Protein AF-A0A2D4JIL6-F1 (afdb_monomer_lite)

Foldseek 3Di:
DCPVVVVVVVVVVVVPDDDWDWDDDPPRDIHTDDPDDDQADKDWDKDWDDDPPDIDIGDIDIDRNQQADEDAFWADWDWDQDPVRDIDTDTHDGPDPQPAKDKDKDWDDDPNWIWIWMWIDGNVNHHDIHDIDDIDTDPPVPPDPDDPDDDDDPPDDDDD

InterPro domains:
  IPR003961 Fibronectin type III [cd00063] (71-119)
  IPR013783 Immunoglobulin-like fold [G3DSA:2.60.40.10] (1-66)
  IPR013783 Immunoglobulin-like fold [G3DSA:2.60.40.10] (67-118)
  IPR036116 Fibronectin type III superfamily [SSF49265] (65-136)
  IPR041182 Leptin receptor, immunoglobulin-like domain [PF18589] (3-67)

Sequence (160 aa):
TDASLENASTNLLKENSTVAHCNTLKAQKYECQISSIKLNHIYIMWLKITNGTILLQSPLMSIRPIDIVKPDPPLYLQVEMTDTGQIKISWSQPASKSNLLLYEVKCFTKSTKNFQQVRCKNHQELGLWSDWSSPFNMDLQDVMYFPSKLLASVGTKISF

Organism: NCBI:txid129467

Radius of gyration: 26.16 Å; chains: 1; bounding box: 66×38×75 Å

Secondary structure (DSSP, 8-state):
--HHHHHHHHHHHHHTPPPPPEEEPTTS-EEE---S--TTS-EEE--EEEETTEEEEPPPEEE-GGGT--PPPPEEEEEEE-TTS-EEEEEEPPSSS---EEEEEEEEEETTEEEEEEEEEETTS-S-PPPPPPPEEE-GGGT----SS----TT-----

pLDDT: mean 80.03, std 14.7, range [36.47, 96.5]

Structure (mmCIF, N/CA/C/O backbone):
data_AF-A0A2D4JIL6-F1
#
_entry.id   AF-A0A2D4JIL6-F1
#
loop_
_atom_site.group_PDB
_atom_site.id
_atom_site.type_symbol
_atom_site.label_atom_id
_atom_site.label_alt_id
_atom_site.label_comp_id
_atom_site.label_asym_id
_atom_site.label_entity_id
_atom_site.label_seq_id
_atom_site.pdbx_PDB_ins_code
_atom_site.Cartn_x
_atom_site.Cartn_y
_atom_site.Cartn_z
_atom_site.occupancy
_atom_site.B_iso_or_equiv
_atom_site.auth_seq_id
_atom_site.auth_comp_id
_atom_site.auth_asym_id
_atom_site.auth_atom_id
_atom_site.pdbx_PDB_model_num
ATOM 1 N N . THR A 1 1 ? 40.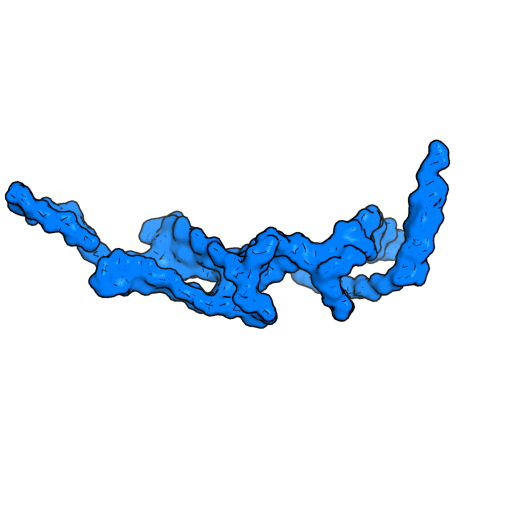943 -9.426 -16.502 1.00 38.53 1 THR A N 1
ATOM 2 C CA . THR A 1 1 ? 40.805 -8.636 -17.741 1.00 38.53 1 THR A CA 1
ATOM 3 C C . THR A 1 1 ? 39.398 -8.824 -18.277 1.00 38.53 1 THR A C 1
ATOM 5 O O . THR A 1 1 ? 39.230 -9.442 -19.311 1.00 38.53 1 THR A O 1
ATOM 8 N N . ASP A 1 2 ? 38.390 -8.340 -17.543 1.00 36.47 2 ASP A N 1
ATOM 9 C CA . ASP A 1 2 ? 36.969 -8.677 -17.790 1.00 36.47 2 ASP A CA 1
ATOM 10 C C . ASP A 1 2 ? 36.050 -7.445 -17.879 1.00 36.47 2 ASP A C 1
ATOM 12 O O . ASP A 1 2 ? 34.830 -7.542 -17.889 1.00 36.47 2 ASP A O 1
ATOM 16 N N . ALA A 1 3 ? 36.634 -6.248 -17.974 1.00 39.28 3 ALA A N 1
ATOM 17 C CA . ALA A 1 3 ? 35.873 -5.003 -18.068 1.00 39.28 3 ALA A CA 1
ATOM 18 C C . ALA A 1 3 ? 35.326 -4.724 -19.483 1.00 39.28 3 ALA A C 1
ATOM 20 O O . ALA A 1 3 ? 34.446 -3.884 -19.638 1.00 39.28 3 ALA A O 1
ATOM 21 N N . SER A 1 4 ? 35.826 -5.391 -20.534 1.00 47.97 4 SER A N 1
ATOM 22 C CA . SER A 1 4 ? 35.389 -5.137 -21.918 1.00 47.97 4 SER A CA 1
ATOM 23 C C . SER A 1 4 ? 34.115 -5.895 -22.300 1.00 47.97 4 SER A C 1
ATOM 25 O O . SER A 1 4 ? 33.322 -5.379 -23.089 1.00 47.97 4 SER A O 1
ATOM 27 N N . LEU A 1 5 ? 33.885 -7.082 -21.723 1.00 39.97 5 LEU A N 1
ATOM 28 C CA . LEU A 1 5 ? 32.734 -7.929 -22.047 1.00 39.97 5 LEU A CA 1
ATOM 29 C C . LEU A 1 5 ? 31.431 -7.380 -21.440 1.00 39.97 5 LEU A C 1
ATOM 31 O O . LEU A 1 5 ? 30.402 -7.342 -22.120 1.00 39.97 5 LEU A O 1
ATOM 35 N N . GLU A 1 6 ? 31.481 -6.858 -20.208 1.00 48.66 6 GLU A N 1
ATOM 36 C CA . GLU A 1 6 ? 30.349 -6.132 -19.611 1.00 48.66 6 GLU A CA 1
ATOM 37 C C . GLU A 1 6 ? 30.044 -4.835 -20.377 1.00 48.66 6 GLU A C 1
ATOM 39 O O . GLU A 1 6 ? 28.884 -4.519 -20.646 1.00 48.66 6 GLU A O 1
ATOM 44 N N . ASN A 1 7 ? 31.070 -4.101 -20.817 1.00 49.72 7 ASN A N 1
ATOM 45 C CA . ASN A 1 7 ? 30.877 -2.827 -21.514 1.00 49.72 7 ASN A CA 1
ATOM 46 C C . ASN A 1 7 ? 30.272 -3.009 -22.924 1.00 49.72 7 ASN A C 1
ATOM 48 O O . ASN A 1 7 ? 29.453 -2.206 -23.362 1.00 49.72 7 ASN A O 1
ATOM 52 N N . ALA A 1 8 ? 30.613 -4.092 -23.631 1.00 46.47 8 ALA A N 1
ATOM 53 C CA . ALA A 1 8 ? 30.001 -4.431 -24.919 1.00 46.47 8 ALA A CA 1
ATOM 54 C C . ALA A 1 8 ? 28.530 -4.865 -24.767 1.00 46.47 8 ALA A C 1
ATOM 56 O O . ALA A 1 8 ? 27.661 -4.413 -25.515 1.00 46.47 8 ALA A O 1
ATOM 57 N N . SER A 1 9 ? 28.240 -5.675 -23.745 1.00 58.16 9 SER A N 1
ATOM 58 C CA . SER A 1 9 ? 26.890 -6.168 -23.439 1.00 58.16 9 SER A CA 1
ATOM 59 C C . SER A 1 9 ? 25.941 -5.037 -23.019 1.00 58.16 9 SER A C 1
ATOM 61 O O . SER A 1 9 ? 24.778 -5.004 -23.422 1.00 58.16 9 SER A O 1
ATOM 63 N N . THR A 1 10 ? 26.443 -4.061 -22.255 1.00 58.47 10 THR A N 1
ATOM 64 C CA . THR A 1 10 ? 25.667 -2.880 -21.842 1.00 58.47 10 THR A CA 1
ATOM 65 C C . THR A 1 10 ? 25.400 -1.892 -22.979 1.00 58.47 10 THR A C 1
ATOM 67 O O . THR A 1 10 ? 24.371 -1.217 -22.952 1.00 58.47 10 THR A O 1
ATOM 70 N N . ASN A 1 11 ? 26.265 -1.815 -23.994 1.00 59.09 11 ASN A N 1
ATOM 71 C CA . ASN A 1 11 ? 26.032 -0.979 -25.177 1.00 59.09 11 ASN A CA 1
ATOM 72 C C . ASN A 1 11 ? 24.978 -1.585 -26.121 1.00 59.09 11 ASN A C 1
ATOM 74 O O . ASN A 1 11 ? 24.086 -0.864 -26.558 1.00 59.09 11 ASN A O 1
ATOM 78 N N . LEU A 1 12 ? 24.994 -2.905 -26.336 1.00 58.56 12 LEU A N 1
ATOM 79 C CA . LEU A 1 12 ? 23.961 -3.619 -27.108 1.00 58.56 12 LEU A CA 1
ATOM 80 C C . LEU A 1 12 ? 22.561 -3.508 -26.478 1.00 58.56 12 LEU A C 1
ATOM 82 O O . LEU A 1 12 ? 21.564 -3.339 -27.177 1.00 58.56 12 LEU A O 1
ATOM 86 N N . LEU A 1 13 ? 22.476 -3.555 -25.144 1.00 60.44 13 LEU A N 1
ATOM 87 C CA . LEU A 1 13 ? 21.215 -3.368 -24.415 1.00 60.44 13 LEU A CA 1
ATOM 88 C C . LEU A 1 13 ? 20.657 -1.940 -24.542 1.00 60.44 13 LEU A C 1
ATOM 90 O O . LEU A 1 13 ? 19.442 -1.751 -24.486 1.00 60.44 13 LEU A O 1
ATOM 94 N N . LYS A 1 14 ? 21.520 -0.931 -24.723 1.00 60.88 14 LYS A N 1
ATOM 95 C CA . LYS A 1 14 ? 21.095 0.466 -24.898 1.00 60.88 14 LYS A CA 1
ATOM 96 C C . LYS A 1 14 ? 20.466 0.728 -26.269 1.00 60.88 14 LYS A C 1
ATOM 98 O O . LYS A 1 14 ? 19.562 1.559 -26.335 1.00 60.88 14 LYS A O 1
ATOM 103 N N . GLU A 1 15 ? 20.875 0.021 -27.324 1.00 58.94 15 GLU A N 1
ATOM 104 C CA . GLU A 1 15 ? 20.355 0.228 -28.690 1.00 58.94 15 GLU A CA 1
ATOM 105 C C . GLU A 1 15 ? 18.895 -0.223 -28.871 1.00 58.94 15 GLU A C 1
ATOM 107 O O . GLU A 1 15 ? 18.154 0.404 -29.621 1.00 58.94 15 GLU A O 1
ATOM 112 N N . ASN A 1 16 ? 18.439 -1.231 -28.118 1.00 67.62 16 ASN A N 1
ATOM 113 C CA . ASN A 1 16 ? 17.064 -1.756 -28.188 1.00 67.62 16 ASN A CA 1
ATOM 114 C C . ASN A 1 16 ? 16.166 -1.277 -27.033 1.00 67.62 16 ASN A C 1
ATOM 116 O O . ASN A 1 16 ? 15.212 -1.957 -26.647 1.00 67.62 16 ASN A O 1
ATOM 120 N N . SER A 1 17 ? 16.490 -0.130 -26.435 1.00 73.44 17 SER A N 1
ATOM 121 C CA . SER A 1 17 ? 15.808 0.350 -25.234 1.00 73.44 17 SER A CA 1
ATOM 122 C C . SER A 1 17 ? 14.657 1.302 -25.541 1.00 73.44 17 SER A C 1
ATOM 124 O O . SER A 1 17 ? 14.731 2.168 -26.410 1.00 73.44 17 SER A O 1
ATOM 126 N N . THR A 1 18 ? 13.570 1.155 -24.789 1.00 83.56 18 THR A N 1
ATOM 127 C CA . THR A 1 18 ? 12.441 2.087 -24.821 1.00 83.56 18 THR A CA 1
ATOM 128 C C . THR A 1 18 ? 12.646 3.177 -23.781 1.00 83.56 18 THR A C 1
ATOM 130 O O . THR A 1 18 ? 12.826 2.878 -22.599 1.00 83.56 18 THR A O 1
ATOM 133 N N . VAL A 1 19 ? 12.570 4.438 -24.199 1.00 84.00 19 VAL A N 1
ATOM 134 C CA . VAL A 1 19 ? 12.687 5.588 -23.296 1.00 84.00 19 VAL A CA 1
ATOM 135 C C . VAL A 1 19 ? 11.297 6.020 -22.838 1.00 84.00 19 VAL A C 1
ATOM 137 O O . VAL A 1 19 ? 10.450 6.368 -23.657 1.00 84.00 19 VAL A O 1
ATOM 140 N N . ALA A 1 20 ? 11.072 6.027 -21.524 1.00 86.88 20 ALA A N 1
ATOM 141 C CA . ALA A 1 20 ? 9.882 6.608 -20.913 1.00 86.88 20 ALA A CA 1
ATOM 142 C C . ALA A 1 20 ? 10.217 7.998 -20.358 1.00 86.88 20 ALA A C 1
ATOM 144 O O . ALA A 1 20 ? 11.205 8.158 -19.640 1.00 86.88 20 ALA A O 1
ATOM 145 N N . HIS A 1 21 ? 9.406 9.005 -20.688 1.00 83.50 21 HIS A N 1
ATOM 146 C CA . HIS A 1 21 ? 9.569 10.345 -20.127 1.00 83.50 21 HIS A CA 1
ATOM 147 C C . HIS A 1 21 ? 8.873 10.440 -18.765 1.00 83.50 21 HIS A C 1
ATOM 149 O O . HIS A 1 21 ? 7.758 9.943 -18.596 1.00 83.50 21 HIS A O 1
ATOM 155 N N . CYS A 1 22 ? 9.543 11.061 -17.797 1.00 87.56 22 CYS A N 1
ATOM 156 C CA . CYS A 1 22 ? 9.069 11.176 -16.423 1.00 87.56 22 CYS A CA 1
ATOM 157 C C . CYS A 1 22 ? 8.611 12.604 -16.145 1.00 87.56 22 CYS A C 1
ATOM 159 O O . CYS A 1 22 ? 9.340 13.557 -16.413 1.00 87.56 22 CYS A O 1
ATOM 161 N N . ASN A 1 23 ? 7.431 12.745 -15.555 1.00 85.81 23 ASN A N 1
ATOM 162 C CA . ASN A 1 23 ? 6.866 14.031 -15.187 1.00 85.81 23 ASN A CA 1
ATOM 163 C C . ASN A 1 23 ? 7.274 14.406 -13.761 1.00 85.81 23 ASN A C 1
ATOM 165 O O . ASN A 1 23 ? 7.345 13.559 -12.867 1.00 85.81 23 ASN A O 1
ATOM 169 N N . THR A 1 24 ? 7.509 15.697 -13.537 1.00 82.69 24 THR A N 1
ATOM 170 C CA . THR A 1 24 ? 7.724 16.251 -12.199 1.00 82.69 24 THR A CA 1
ATOM 171 C C . THR A 1 24 ? 6.399 16.358 -11.456 1.00 82.69 24 THR A C 1
ATOM 173 O O . THR A 1 24 ? 5.498 17.089 -11.871 1.00 82.69 24 THR A O 1
ATOM 176 N N . LEU A 1 25 ? 6.299 15.681 -10.320 1.00 84.75 25 LEU A N 1
ATOM 177 C CA . LEU A 1 25 ? 5.232 15.850 -9.344 1.00 84.75 25 LEU A CA 1
ATOM 178 C C . LEU A 1 25 ? 5.603 16.938 -8.322 1.00 84.75 25 LEU A C 1
ATOM 180 O O . LEU A 1 25 ? 6.738 17.418 -8.247 1.00 84.75 25 LEU A O 1
ATOM 184 N N . LYS A 1 26 ? 4.638 17.318 -7.479 1.00 81.12 26 LYS A N 1
ATOM 185 C CA . LYS A 1 26 ? 4.886 18.234 -6.356 1.00 81.12 26 LYS A CA 1
ATOM 186 C C . LYS A 1 26 ? 5.925 17.626 -5.395 1.00 81.12 26 LYS A C 1
ATOM 188 O O . LYS A 1 26 ? 5.885 16.430 -5.115 1.00 81.12 26 LYS A O 1
ATOM 193 N N . ALA A 1 27 ? 6.818 18.471 -4.870 1.00 79.94 27 ALA A N 1
ATOM 194 C CA . ALA A 1 27 ? 7.879 18.121 -3.913 1.00 79.94 27 ALA A CA 1
ATOM 195 C C . ALA A 1 27 ? 9.018 17.219 -4.449 1.00 79.94 27 ALA A C 1
ATOM 197 O O . ALA A 1 27 ? 9.395 16.255 -3.789 1.00 79.94 27 ALA A O 1
ATOM 198 N N . GLN A 1 28 ? 9.594 17.544 -5.618 1.00 79.38 28 GLN A N 1
ATOM 199 C CA . GLN A 1 28 ? 10.783 16.862 -6.184 1.00 79.38 28 GLN A CA 1
ATOM 200 C C . GLN A 1 28 ? 10.602 15.350 -6.427 1.00 79.38 28 GLN A C 1
ATOM 202 O O . GLN A 1 28 ? 11.572 14.596 -6.486 1.00 79.38 28 GLN A O 1
ATOM 207 N N . LYS A 1 29 ? 9.358 14.893 -6.577 1.00 84.25 29 LYS A N 1
ATOM 208 C CA . LYS A 1 29 ? 9.041 13.514 -6.954 1.00 84.25 29 LYS A CA 1
ATOM 209 C C . LYS A 1 29 ? 8.905 13.416 -8.469 1.00 84.25 29 LYS A C 1
ATOM 211 O O . LYS A 1 29 ? 8.405 14.345 -9.096 1.00 84.25 29 LYS A O 1
ATOM 216 N N . TYR A 1 30 ? 9.319 12.291 -9.039 1.00 86.69 30 TYR A N 1
ATOM 217 C CA . TYR A 1 30 ? 9.199 12.013 -10.469 1.00 86.69 30 TYR A CA 1
ATOM 218 C C . TYR A 1 30 ? 8.374 10.753 -10.675 1.00 86.69 30 TYR A C 1
ATOM 220 O O . TYR A 1 30 ? 8.561 9.769 -9.960 1.00 86.69 30 TYR A O 1
ATOM 228 N N . GLU A 1 31 ? 7.482 10.787 -11.656 1.00 89.12 31 GLU A N 1
ATOM 229 C CA . GLU A 1 31 ? 6.655 9.647 -12.035 1.00 89.12 31 GLU A CA 1
ATOM 230 C C . GLU A 1 31 ? 6.740 9.430 -13.541 1.00 89.12 31 GLU A C 1
ATOM 232 O O . GLU A 1 31 ? 6.641 10.372 -14.326 1.00 89.12 31 GLU A O 1
ATOM 237 N N . CYS A 1 32 ? 6.937 8.180 -13.945 1.00 89.06 32 CYS A N 1
ATOM 238 C CA . CYS A 1 32 ? 7.048 7.790 -15.343 1.00 89.06 32 CYS A CA 1
ATOM 239 C C . CYS A 1 32 ? 5.974 6.744 -15.621 1.00 89.06 32 CYS A C 1
ATOM 241 O O . CYS A 1 32 ? 5.894 5.739 -14.913 1.00 89.06 32 CYS A O 1
ATOM 243 N N . GLN A 1 33 ? 5.170 6.953 -16.662 1.00 88.56 33 GLN A N 1
ATOM 244 C CA . GLN A 1 33 ? 4.173 5.968 -17.056 1.00 88.56 33 GLN A CA 1
ATOM 245 C C . GLN A 1 33 ? 4.756 5.048 -18.129 1.00 88.56 33 GLN A C 1
ATOM 247 O O . GLN A 1 33 ? 5.124 5.491 -19.216 1.00 88.56 33 GLN A O 1
ATOM 252 N N . ILE A 1 34 ? 4.822 3.754 -17.830 1.00 88.12 34 ILE A N 1
ATOM 253 C CA . ILE A 1 34 ? 5.291 2.726 -18.760 1.00 88.12 34 ILE A CA 1
ATOM 254 C C . ILE A 1 34 ? 4.094 1.836 -19.097 1.00 88.12 34 ILE A C 1
ATOM 256 O O . ILE A 1 34 ? 3.463 1.264 -18.210 1.00 88.12 34 ILE A O 1
ATOM 260 N N . SER A 1 35 ? 3.751 1.747 -20.380 1.00 88.06 35 SER A N 1
ATOM 261 C CA . SER A 1 35 ? 2.586 0.986 -20.846 1.00 88.06 35 SER A CA 1
ATOM 262 C C . SER A 1 35 ? 2.960 -0.450 -21.225 1.00 88.06 35 SER A C 1
ATOM 264 O O . SER A 1 35 ? 4.109 -0.736 -21.550 1.00 88.06 35 SER A O 1
ATOM 266 N N . SER A 1 36 ? 1.975 -1.353 -21.216 1.00 86.12 36 SER A N 1
ATOM 267 C CA . SER A 1 36 ? 2.105 -2.734 -21.725 1.00 86.12 36 SER A CA 1
ATOM 268 C C . SER A 1 36 ? 3.153 -3.610 -21.016 1.00 86.12 36 SER A C 1
ATOM 270 O O . SER A 1 36 ? 3.727 -4.521 -21.616 1.00 86.12 36 SER A O 1
ATOM 272 N N . ILE A 1 37 ? 3.393 -3.365 -19.726 1.00 87.62 37 ILE A N 1
ATOM 273 C CA . ILE A 1 37 ? 4.306 -4.172 -18.909 1.00 87.62 37 ILE A CA 1
ATOM 274 C C . ILE A 1 37 ? 3.706 -5.560 -18.626 1.00 87.62 37 ILE A C 1
ATOM 276 O O . ILE A 1 37 ? 2.540 -5.689 -18.253 1.00 87.62 37 ILE A O 1
ATOM 280 N N . LYS A 1 38 ? 4.532 -6.606 -18.729 1.00 90.75 38 LYS A N 1
ATOM 281 C CA . LYS A 1 38 ? 4.200 -7.973 -18.310 1.00 90.75 38 LYS A CA 1
ATOM 282 C C . LYS A 1 38 ? 4.704 -8.219 -16.890 1.00 90.75 38 LYS A C 1
ATOM 284 O O . LYS A 1 38 ? 5.906 -8.185 -16.650 1.00 90.75 38 LYS A O 1
ATOM 289 N N . LEU A 1 39 ? 3.801 -8.533 -15.961 1.00 88.19 39 LEU A N 1
ATOM 290 C CA . LEU A 1 39 ? 4.133 -8.652 -14.532 1.00 88.19 39 LEU A CA 1
ATOM 291 C C . LEU A 1 39 ? 5.234 -9.684 -14.222 1.00 88.19 39 LEU A C 1
ATOM 293 O O . LEU A 1 39 ? 6.065 -9.439 -13.352 1.00 88.19 39 LEU A O 1
ATOM 297 N N . ASN A 1 40 ? 5.282 -10.790 -14.971 1.00 90.50 40 ASN A N 1
ATOM 298 C CA . ASN A 1 40 ? 6.199 -11.909 -14.717 1.00 90.50 40 ASN A CA 1
ATOM 299 C C . ASN A 1 40 ? 7.480 -11.886 -15.567 1.00 90.50 40 ASN A C 1
ATOM 301 O O . ASN A 1 40 ? 8.239 -12.851 -15.547 1.00 90.50 40 ASN A O 1
ATOM 305 N N . HIS A 1 41 ? 7.728 -10.816 -16.325 1.00 92.94 41 HIS A N 1
ATOM 306 C CA . HIS A 1 41 ? 8.952 -10.670 -17.112 1.00 92.94 41 HIS A CA 1
ATOM 307 C C . HIS A 1 41 ? 9.985 -9.828 -16.364 1.00 92.94 41 HIS A C 1
ATOM 309 O O . HIS A 1 41 ? 9.635 -8.906 -15.629 1.00 92.94 41 HIS A O 1
ATOM 315 N N . ILE A 1 42 ? 11.261 -10.149 -16.569 1.00 93.00 42 ILE A N 1
ATOM 316 C CA . ILE A 1 42 ? 12.375 -9.353 -16.058 1.00 93.00 42 ILE A CA 1
ATOM 317 C C . ILE A 1 42 ? 12.659 -8.233 -17.057 1.00 93.00 42 ILE A C 1
ATOM 319 O O . ILE A 1 42 ? 12.807 -8.481 -18.253 1.00 93.00 42 ILE A O 1
ATOM 323 N N . TYR A 1 43 ? 12.750 -7.012 -16.548 1.00 91.81 43 TYR A N 1
ATOM 324 C CA . TYR A 1 43 ? 13.134 -5.823 -17.289 1.00 91.81 43 TYR A CA 1
ATOM 325 C C . TYR A 1 43 ? 14.445 -5.290 -16.730 1.00 91.81 43 TYR A C 1
ATOM 327 O O . TYR A 1 43 ? 14.661 -5.295 -15.519 1.00 91.81 43 TYR A O 1
ATOM 335 N N . ILE A 1 44 ? 15.306 -4.806 -17.618 1.00 91.56 44 ILE A N 1
ATOM 336 C CA . ILE A 1 44 ? 16.502 -4.061 -17.241 1.00 91.56 44 ILE A CA 1
ATOM 337 C C . ILE A 1 44 ? 16.201 -2.589 -17.492 1.00 91.56 44 ILE A C 1
ATOM 339 O O . ILE A 1 44 ? 15.833 -2.209 -18.601 1.00 91.56 44 ILE A O 1
ATOM 343 N N . MET A 1 45 ? 16.336 -1.768 -16.461 1.00 90.69 45 MET A N 1
ATOM 344 C CA . MET A 1 45 ? 16.069 -0.336 -16.516 1.00 90.69 45 MET A CA 1
ATOM 345 C C . MET A 1 45 ? 17.207 0.455 -15.886 1.00 90.69 45 MET A C 1
ATOM 347 O O . MET A 1 45 ? 17.954 -0.048 -15.054 1.00 90.69 45 MET A O 1
ATOM 351 N N . TRP A 1 46 ? 17.344 1.710 -16.284 1.00 91.50 46 TRP A N 1
ATOM 352 C CA . TRP A 1 46 ? 18.242 2.669 -15.655 1.00 91.50 46 TRP A CA 1
ATOM 353 C C . TRP A 1 46 ? 17.625 4.055 -15.752 1.00 91.50 46 TRP A C 1
ATOM 355 O O . TRP A 1 46 ? 16.826 4.343 -16.644 1.00 91.50 46 TRP A O 1
ATOM 365 N N . LEU A 1 47 ? 18.009 4.921 -14.826 1.00 90.50 47 LEU A N 1
ATOM 366 C CA . LEU A 1 47 ? 17.578 6.304 -14.791 1.00 90.50 47 LEU A CA 1
ATOM 367 C C . LEU A 1 47 ? 18.639 7.190 -15.426 1.00 90.50 47 LEU A C 1
ATOM 369 O O . LEU A 1 47 ? 19.842 7.011 -15.222 1.00 90.50 47 LEU A O 1
ATOM 373 N N . LYS A 1 48 ? 18.169 8.169 -16.190 1.00 89.75 48 LYS A N 1
ATOM 374 C CA . LYS A 1 48 ? 18.991 9.187 -16.830 1.00 89.75 48 LYS A CA 1
ATOM 375 C C . LYS A 1 48 ? 18.396 10.547 -16.486 1.00 89.75 48 LYS A C 1
ATOM 377 O O . LYS A 1 48 ? 17.256 10.819 -16.847 1.00 89.75 48 LYS A O 1
ATOM 382 N N . ILE A 1 49 ? 19.152 11.375 -15.772 1.00 87.38 49 ILE A N 1
ATOM 383 C CA . ILE A 1 49 ? 18.725 12.712 -15.351 1.00 87.38 49 ILE A CA 1
ATOM 384 C C . ILE A 1 49 ? 19.587 13.738 -16.077 1.00 87.38 49 ILE A C 1
ATOM 386 O O . ILE A 1 49 ? 20.815 13.676 -16.030 1.00 87.38 49 ILE A O 1
ATOM 390 N N . THR A 1 50 ? 18.931 14.687 -16.737 1.00 86.94 50 THR A N 1
ATOM 391 C CA . THR A 1 50 ? 19.566 15.811 -17.429 1.00 86.94 50 THR A CA 1
ATOM 392 C C . THR A 1 50 ? 19.175 17.116 -16.753 1.00 86.94 50 THR A C 1
ATOM 394 O O . THR A 1 50 ? 17.988 17.430 -16.677 1.00 86.94 50 THR A O 1
ATOM 397 N N . ASN A 1 51 ? 20.158 17.887 -16.294 1.00 84.12 51 ASN A N 1
ATOM 398 C CA . ASN A 1 51 ? 19.954 19.242 -15.787 1.00 84.12 51 ASN A CA 1
ATOM 399 C C . ASN A 1 51 ? 20.938 20.190 -16.484 1.00 84.12 51 ASN A C 1
ATOM 401 O O . ASN A 1 51 ? 22.126 20.216 -16.157 1.00 84.12 51 ASN A O 1
ATOM 405 N N . GLY A 1 52 ? 20.458 20.921 -17.493 1.00 84.62 52 GLY A N 1
ATOM 406 C CA . GLY A 1 52 ? 21.313 21.725 -18.366 1.00 84.62 52 GLY A CA 1
ATOM 407 C C . GLY A 1 52 ? 22.340 20.852 -19.095 1.00 84.62 52 GLY A C 1
ATOM 408 O O . GLY A 1 52 ? 21.971 20.010 -19.910 1.00 84.62 52 GLY A O 1
ATOM 409 N N . THR A 1 53 ? 23.624 21.044 -18.788 1.00 84.94 53 THR A N 1
ATOM 410 C CA . THR A 1 53 ? 24.746 20.270 -19.350 1.00 84.94 53 THR A CA 1
ATOM 411 C C . THR A 1 53 ? 25.110 19.032 -18.531 1.00 84.94 53 THR A C 1
ATOM 413 O O . THR A 1 53 ? 25.846 18.173 -19.017 1.00 84.94 53 THR A O 1
ATOM 416 N N . ILE A 1 54 ? 24.615 18.920 -17.295 1.00 87.94 54 ILE A N 1
ATOM 417 C CA . ILE A 1 54 ? 24.943 17.802 -16.414 1.00 87.94 54 ILE A CA 1
ATOM 418 C C . ILE A 1 54 ? 24.064 16.613 -16.780 1.00 87.94 54 ILE A C 1
ATOM 420 O O . ILE A 1 54 ? 22.832 16.694 -16.758 1.00 87.94 54 ILE A O 1
ATOM 424 N N . LEU A 1 55 ? 24.726 15.494 -17.066 1.00 88.75 55 LEU A N 1
ATOM 425 C CA . LEU A 1 55 ? 24.098 14.210 -17.304 1.00 88.75 55 LEU A CA 1
ATOM 426 C C . LEU A 1 55 ? 24.509 13.222 -16.214 1.00 88.75 55 LEU A C 1
ATOM 428 O O . LEU A 1 55 ? 25.677 12.853 -16.116 1.0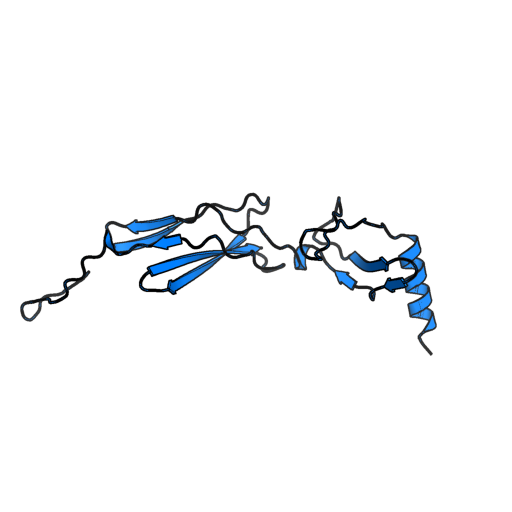0 88.75 55 LEU A O 1
ATOM 432 N N . LEU A 1 56 ? 23.535 12.755 -15.437 1.00 89.56 56 LEU A N 1
ATOM 433 C CA . LEU A 1 56 ? 23.724 11.690 -14.457 1.00 89.56 56 LEU A CA 1
ATOM 434 C C . LEU A 1 56 ? 22.997 10.433 -14.927 1.00 89.56 56 LEU A C 1
ATOM 436 O O . LEU A 1 56 ? 21.857 10.497 -15.391 1.00 89.56 56 LEU A O 1
ATOM 440 N N . GLN A 1 57 ? 23.657 9.285 -14.798 1.00 90.25 57 GLN A N 1
ATOM 441 C CA . GLN A 1 57 ? 23.094 7.990 -15.160 1.00 90.25 57 GLN A CA 1
ATOM 442 C C . GLN A 1 57 ? 23.223 7.025 -13.985 1.00 90.25 57 GLN A C 1
ATOM 444 O O . GLN A 1 57 ? 24.291 6.918 -13.383 1.00 90.25 57 GLN A O 1
ATOM 449 N N . SER A 1 58 ? 22.147 6.309 -13.671 1.00 90.56 58 SER A N 1
ATOM 450 C CA . SER A 1 58 ? 22.214 5.216 -12.709 1.00 90.56 58 SER A CA 1
ATOM 451 C C . SER A 1 58 ? 22.890 3.982 -13.326 1.00 90.56 58 SER A C 1
ATOM 453 O O . SER A 1 58 ? 22.931 3.832 -14.555 1.00 90.56 58 SER A O 1
ATOM 455 N N . PRO A 1 59 ? 23.351 3.044 -12.484 1.00 92.56 59 PRO A N 1
ATOM 456 C CA . PRO A 1 59 ? 23.616 1.675 -12.909 1.00 92.56 59 PRO A CA 1
ATOM 457 C C . PRO A 1 59 ? 22.370 1.009 -13.512 1.00 92.56 59 PRO A C 1
ATOM 459 O O . PRO A 1 59 ? 21.241 1.474 -13.307 1.00 92.56 59 PRO A O 1
ATOM 462 N N . LEU A 1 60 ? 22.586 -0.094 -14.233 1.00 91.38 60 LEU A N 1
ATOM 463 C CA . LEU A 1 60 ? 21.509 -0.963 -14.705 1.00 91.38 60 LEU A CA 1
ATOM 464 C C . LEU A 1 60 ? 20.853 -1.676 -13.516 1.00 91.38 60 LEU A C 1
ATOM 466 O O . LEU A 1 60 ? 21.535 -2.218 -12.650 1.00 91.38 60 LEU A O 1
ATOM 470 N N . MET A 1 61 ? 19.527 -1.701 -13.505 1.00 91.06 61 MET A N 1
ATOM 471 C CA . MET A 1 61 ? 18.703 -2.355 -12.499 1.00 91.06 61 MET A CA 1
ATOM 472 C C . MET A 1 61 ? 17.854 -3.433 -13.163 1.00 91.06 61 MET A C 1
ATOM 474 O O . MET A 1 61 ? 17.143 -3.159 -14.126 1.00 91.06 61 MET A O 1
ATOM 478 N N . SER A 1 62 ? 17.921 -4.653 -12.636 1.00 93.44 62 SER A N 1
ATOM 479 C CA . SER A 1 62 ? 17.070 -5.771 -13.048 1.00 93.44 62 SER A CA 1
ATOM 480 C C . SER A 1 62 ? 15.851 -5.841 -12.138 1.00 93.44 62 SER A C 1
ATOM 482 O O . SER A 1 62 ? 15.998 -5.870 -10.916 1.00 93.44 62 SER A O 1
ATOM 484 N N . ILE A 1 63 ? 14.651 -5.847 -12.714 1.00 92.25 63 ILE A N 1
ATOM 485 C CA . ILE A 1 63 ? 13.405 -5.802 -11.953 1.00 92.25 63 ILE A CA 1
ATOM 486 C C . ILE A 1 63 ? 12.316 -6.657 -12.591 1.00 92.25 63 ILE A C 1
ATOM 488 O O . ILE A 1 63 ? 12.144 -6.675 -13.810 1.00 92.25 63 ILE A O 1
ATOM 492 N N . ARG A 1 64 ? 11.541 -7.346 -11.753 1.00 92.62 64 ARG A N 1
ATOM 493 C CA . ARG A 1 64 ? 10.287 -7.990 -12.147 1.00 92.62 64 ARG A CA 1
ATOM 494 C C . ARG A 1 64 ? 9.130 -7.159 -11.588 1.00 92.62 64 ARG A C 1
ATOM 496 O O . ARG A 1 64 ? 9.081 -6.961 -10.377 1.00 92.62 64 ARG A O 1
ATOM 503 N N . PRO A 1 65 ? 8.194 -6.669 -12.414 1.00 91.50 65 PRO A N 1
ATOM 504 C CA . PRO A 1 65 ? 7.134 -5.784 -11.941 1.00 91.50 65 PRO A CA 1
ATOM 505 C C . PRO A 1 65 ? 6.272 -6.406 -10.836 1.00 91.50 65 PRO A C 1
ATOM 507 O O . PRO A 1 65 ? 5.896 -5.703 -9.906 1.00 91.50 65 PRO A O 1
ATOM 510 N N . ILE A 1 66 ? 6.013 -7.720 -10.877 1.00 89.75 66 ILE A N 1
ATOM 511 C CA . ILE A 1 66 ? 5.273 -8.417 -9.811 1.00 89.75 66 ILE A CA 1
ATOM 512 C C . ILE A 1 66 ? 5.924 -8.278 -8.424 1.00 89.75 66 ILE A C 1
ATOM 514 O O . ILE A 1 66 ? 5.215 -8.237 -7.422 1.00 89.75 66 ILE A O 1
ATOM 518 N N . ASP A 1 67 ? 7.249 -8.122 -8.367 1.00 91.06 67 ASP A N 1
ATOM 519 C CA . ASP A 1 67 ? 8.011 -8.020 -7.120 1.00 91.06 67 ASP A CA 1
ATOM 520 C C . ASP A 1 67 ? 7.951 -6.610 -6.503 1.00 91.06 67 ASP A C 1
ATOM 522 O O . ASP A 1 67 ? 8.332 -6.431 -5.348 1.00 91.06 67 ASP A O 1
ATOM 526 N N . ILE A 1 68 ? 7.444 -5.608 -7.236 1.00 91.00 68 ILE A N 1
ATOM 527 C CA . ILE A 1 68 ? 7.368 -4.204 -6.788 1.00 91.00 68 ILE A CA 1
ATOM 528 C C . ILE A 1 68 ? 5.974 -3.577 -6.890 1.00 91.00 68 ILE A C 1
ATOM 530 O O . ILE A 1 68 ? 5.811 -2.391 -6.602 1.00 91.00 68 ILE A O 1
ATOM 534 N N . VAL A 1 69 ? 4.954 -4.345 -7.285 1.00 88.38 69 VAL A N 1
ATOM 535 C CA . VAL A 1 69 ? 3.565 -3.864 -7.296 1.00 88.38 69 VAL A CA 1
ATOM 536 C C . VAL A 1 69 ? 3.164 -3.442 -5.886 1.00 88.38 69 VAL A C 1
ATOM 538 O O . VAL A 1 69 ? 3.285 -4.214 -4.936 1.00 88.38 69 VAL A O 1
ATOM 541 N N . LYS A 1 70 ? 2.645 -2.221 -5.767 1.00 91.00 70 LYS A N 1
ATOM 542 C CA . LYS A 1 70 ? 2.056 -1.681 -4.545 1.00 91.00 70 LYS A CA 1
ATOM 543 C C . LYS A 1 70 ? 0.550 -1.491 -4.768 1.00 91.00 70 LYS A C 1
ATOM 545 O O . LYS A 1 70 ? 0.191 -0.665 -5.604 1.00 91.00 70 LYS A O 1
ATOM 550 N N . PRO A 1 71 ? -0.326 -2.242 -4.080 1.00 91.06 71 PRO A N 1
ATOM 551 C CA . PRO A 1 71 ? -1.770 -2.046 -4.182 1.00 91.06 71 PRO A CA 1
ATOM 552 C C . PRO A 1 71 ? -2.228 -0.724 -3.559 1.00 91.06 71 PRO A C 1
ATOM 554 O O . PRO A 1 71 ? -1.571 -0.187 -2.661 1.00 91.06 71 PRO A O 1
ATOM 557 N N . ASP A 1 72 ? -3.403 -0.257 -3.973 1.00 92.12 72 ASP A N 1
ATOM 558 C CA . ASP A 1 72 ? -4.116 0.814 -3.275 1.00 92.12 72 ASP A CA 1
ATOM 559 C C . ASP A 1 72 ? -4.621 0.329 -1.903 1.00 92.12 72 ASP A C 1
ATOM 561 O O . ASP A 1 72 ? -4.936 -0.856 -1.752 1.00 92.12 72 ASP A O 1
ATOM 565 N N . PRO A 1 73 ? -4.710 1.210 -0.889 1.00 93.50 73 PRO A N 1
ATOM 566 C CA . PRO A 1 73 ? -5.257 0.849 0.415 1.00 93.50 73 PRO A CA 1
ATOM 567 C C . PRO A 1 73 ? -6.739 0.441 0.323 1.00 93.50 73 PRO A C 1
ATOM 569 O O . PRO A 1 73 ? -7.470 0.965 -0.522 1.00 93.50 73 PRO A O 1
ATOM 572 N N . PRO A 1 74 ? -7.227 -0.434 1.222 1.00 93.31 74 PRO A N 1
ATOM 573 C CA . PRO A 1 74 ? -8.650 -0.752 1.299 1.00 93.31 74 PRO A CA 1
ATOM 574 C C . PRO A 1 74 ? -9.509 0.476 1.621 1.00 93.31 74 PRO A C 1
ATOM 576 O O . PRO A 1 74 ? -9.068 1.406 2.304 1.00 93.31 74 PRO A O 1
ATOM 579 N N . LEU A 1 75 ? -10.752 0.459 1.138 1.00 91.25 75 LEU A N 1
ATOM 580 C CA . LEU A 1 75 ? -11.682 1.588 1.218 1.00 91.25 75 LEU A CA 1
ATOM 581 C C . LEU A 1 75 ? -12.852 1.281 2.158 1.00 91.25 75 LEU A C 1
ATOM 583 O O . LEU A 1 75 ? -13.168 0.118 2.410 1.00 91.25 75 LEU A O 1
ATOM 587 N N . TYR A 1 76 ? -13.529 2.327 2.638 1.00 90.56 76 TYR A N 1
ATOM 588 C CA . TYR A 1 76 ? -14.728 2.225 3.483 1.00 90.56 76 TYR A CA 1
ATOM 589 C C . TYR A 1 76 ? -14.533 1.348 4.733 1.00 90.56 76 TYR A C 1
ATOM 591 O O . TYR A 1 76 ? -15.345 0.472 5.016 1.00 90.56 76 TYR A O 1
ATOM 599 N N . LEU A 1 77 ? -13.441 1.573 5.474 1.00 90.69 77 LEU A N 1
ATOM 600 C CA . LEU A 1 77 ? -13.229 0.922 6.767 1.00 90.69 77 LEU A CA 1
ATOM 601 C C . LEU A 1 77 ? -14.350 1.320 7.736 1.00 90.69 77 LEU A C 1
ATOM 603 O O . LEU A 1 77 ? -14.547 2.503 8.012 1.00 90.69 77 LEU A O 1
ATOM 607 N N . GLN A 1 78 ? -15.051 0.320 8.252 1.00 88.31 78 GLN A N 1
ATOM 608 C CA . GLN A 1 78 ? -16.116 0.447 9.234 1.00 88.31 78 GLN A CA 1
ATOM 609 C C . GLN A 1 78 ? -15.836 -0.480 10.402 1.00 88.31 78 GLN A C 1
ATOM 611 O O . GLN A 1 78 ? -15.334 -1.595 10.227 1.00 88.31 78 GLN A O 1
ATOM 616 N N . VAL A 1 79 ? -16.176 -0.014 11.598 1.00 85.56 79 VAL A N 1
ATOM 617 C CA . VAL A 1 79 ? -16.075 -0.826 12.798 1.00 85.56 79 VAL A CA 1
ATOM 618 C C . VAL A 1 79 ? -17.356 -0.705 13.603 1.00 85.56 79 VAL A C 1
ATOM 620 O O . VAL A 1 79 ? -17.786 0.398 13.926 1.00 85.56 79 VAL A O 1
ATOM 623 N N . GLU A 1 80 ? -17.945 -1.850 13.922 1.00 83.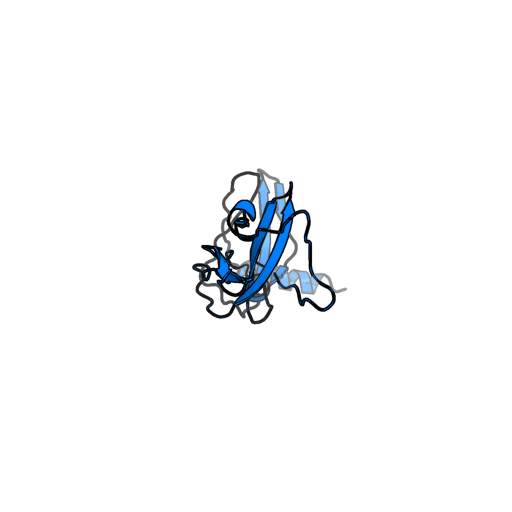25 80 GLU A N 1
ATOM 624 C CA . GLU A 1 80 ? -19.216 -1.972 14.631 1.00 83.25 80 GLU A CA 1
ATOM 625 C C . GLU A 1 80 ? -19.041 -2.876 15.851 1.00 83.25 80 GLU A C 1
ATOM 627 O O . GLU A 1 80 ? -18.254 -3.825 15.823 1.00 83.25 80 GLU A O 1
ATOM 632 N N . MET A 1 81 ? -19.791 -2.602 16.917 1.00 75.44 81 MET A N 1
ATOM 633 C CA . MET A 1 81 ? -19.941 -3.536 18.027 1.00 75.44 81 MET A CA 1
ATOM 634 C C . MET A 1 81 ? -21.209 -4.347 17.793 1.00 75.44 81 MET A C 1
ATOM 636 O O . MET A 1 81 ? -22.279 -3.790 17.559 1.00 75.44 81 MET A O 1
ATOM 640 N N . THR A 1 82 ? -21.080 -5.664 17.817 1.00 77.56 82 THR A N 1
ATOM 641 C CA . THR A 1 82 ? -22.234 -6.559 17.730 1.00 77.56 82 THR A CA 1
ATOM 642 C C . THR A 1 82 ? -22.999 -6.565 19.051 1.00 77.56 82 THR A C 1
ATOM 644 O O . THR A 1 82 ? -22.447 -6.270 20.111 1.00 77.56 82 THR A O 1
ATOM 647 N N . ASP A 1 83 ? -24.263 -6.966 18.989 1.00 75.69 83 ASP A N 1
ATOM 648 C CA . ASP A 1 83 ? -25.125 -7.251 20.142 1.00 75.69 83 ASP A CA 1
ATOM 649 C C . ASP A 1 83 ? -24.518 -8.268 21.127 1.00 75.69 83 ASP A C 1
ATOM 651 O O . ASP A 1 83 ? -24.808 -8.231 22.319 1.00 75.69 83 ASP A O 1
ATOM 655 N N . THR A 1 84 ? -23.633 -9.144 20.643 1.00 76.94 84 THR A N 1
ATOM 656 C CA . THR A 1 84 ? -22.875 -10.108 21.461 1.00 76.94 84 THR A CA 1
ATOM 657 C C . THR A 1 84 ? -21.589 -9.555 22.083 1.00 76.94 84 THR A C 1
ATOM 659 O O . THR A 1 84 ? -20.821 -10.314 22.672 1.00 76.94 84 THR A O 1
ATOM 662 N 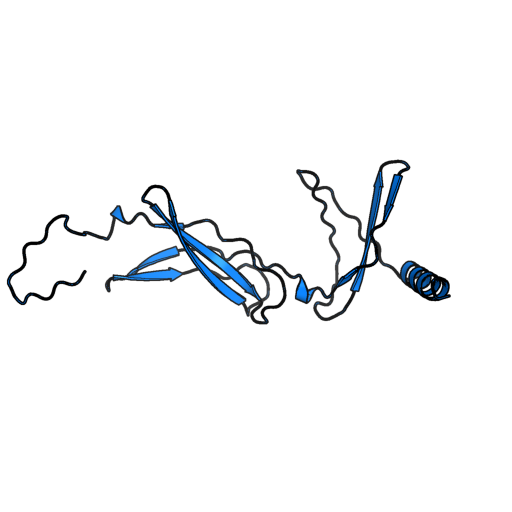N . GLY A 1 85 ? -21.306 -8.262 21.923 1.00 71.00 85 GLY A N 1
ATOM 663 C CA . GLY A 1 85 ? -20.094 -7.643 22.455 1.00 71.00 85 GLY A CA 1
ATOM 664 C C . GLY A 1 85 ? -18.816 -7.973 21.668 1.00 71.00 85 GLY A C 1
ATOM 665 O O . GLY A 1 85 ? -17.709 -7.829 22.183 1.00 71.00 85 GLY A O 1
ATOM 666 N N . GLN A 1 86 ? -18.935 -8.427 20.416 1.00 76.38 86 GLN A N 1
ATOM 667 C CA . GLN A 1 86 ? -17.792 -8.632 19.514 1.00 76.38 86 GLN A CA 1
ATOM 668 C C . GLN A 1 86 ? -17.589 -7.420 18.608 1.00 76.38 86 GLN A C 1
ATOM 670 O O . GLN A 1 86 ? -18.556 -6.896 18.053 1.00 76.38 86 GLN A O 1
ATOM 675 N N . ILE A 1 87 ? -16.332 -7.032 18.388 1.00 79.50 87 ILE A N 1
ATOM 676 C CA . ILE A 1 87 ? -15.974 -5.975 17.438 1.00 79.50 87 ILE A CA 1
ATOM 677 C C . ILE A 1 87 ? -15.904 -6.567 16.030 1.00 79.50 87 ILE A C 1
ATOM 679 O O . ILE A 1 87 ? -15.091 -7.449 15.752 1.00 79.50 87 ILE A O 1
ATOM 683 N N . LYS A 1 88 ? -16.716 -6.036 15.121 1.00 84.56 88 LYS A N 1
ATOM 684 C CA . LYS A 1 88 ? -16.732 -6.387 13.706 1.00 84.56 88 LYS A CA 1
ATOM 685 C C . LYS A 1 88 ? -16.057 -5.287 12.897 1.00 84.56 88 LYS A C 1
ATOM 687 O O . LYS A 1 88 ? -16.532 -4.158 12.856 1.00 84.56 88 LYS A O 1
ATOM 692 N N . ILE A 1 89 ? -14.958 -5.629 12.230 1.00 87.69 89 ILE A N 1
ATOM 693 C CA . ILE A 1 89 ? -14.215 -4.724 11.344 1.00 87.69 89 ILE A CA 1
ATOM 694 C C . ILE A 1 89 ? -14.507 -5.139 9.905 1.00 87.69 89 ILE A C 1
ATOM 696 O O . ILE A 1 89 ? -14.296 -6.295 9.544 1.00 87.69 89 ILE A O 1
ATOM 700 N N . SER A 1 90 ? -14.990 -4.203 9.094 1.00 92.00 90 SER A N 1
ATOM 701 C CA . SER A 1 90 ? -15.355 -4.441 7.696 1.00 92.00 90 SER A CA 1
ATOM 702 C C . SER A 1 90 ? -14.717 -3.392 6.792 1.00 92.00 90 SER A C 1
ATOM 704 O O . SER A 1 90 ? -14.520 -2.248 7.195 1.00 92.00 90 SER A O 1
ATOM 706 N N . TRP A 1 91 ? -14.376 -3.773 5.567 1.00 94.25 91 TRP A N 1
ATOM 707 C CA . TRP A 1 91 ? -13.847 -2.871 4.545 1.00 94.25 91 TRP A CA 1
ATOM 708 C C . TRP A 1 91 ? -14.195 -3.401 3.157 1.00 94.25 91 TRP A C 1
ATOM 710 O O . TRP A 1 91 ? -14.591 -4.555 2.987 1.00 94.25 91 TRP A O 1
ATOM 720 N N . SER A 1 92 ? -14.016 -2.554 2.152 1.00 90.62 92 SER A N 1
ATOM 721 C CA . SER A 1 92 ? -14.151 -2.911 0.742 1.00 90.62 92 SER A CA 1
ATOM 722 C C . SER A 1 92 ? -12.785 -3.079 0.077 1.00 90.62 92 SER A C 1
ATOM 724 O O . SER A 1 92 ? -11.782 -2.484 0.492 1.00 90.62 92 SER A O 1
ATOM 726 N N . GLN A 1 93 ? -12.742 -3.912 -0.962 1.00 84.69 93 GLN A N 1
ATOM 727 C CA . GLN A 1 93 ? -11.538 -4.112 -1.759 1.00 84.69 93 GLN A CA 1
ATOM 728 C C . GLN A 1 93 ? -11.158 -2.808 -2.483 1.00 84.69 93 GLN A C 1
ATOM 730 O O . GLN A 1 93 ? -12.049 -2.104 -2.966 1.00 84.69 93 GLN A O 1
ATOM 735 N N . PRO A 1 94 ? -9.859 -2.464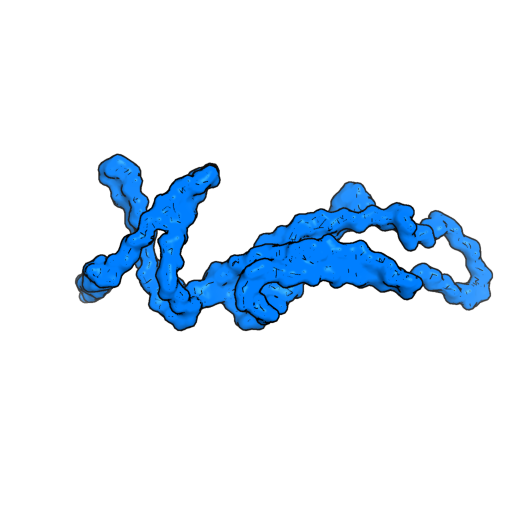 -2.574 1.00 83.56 94 PRO A N 1
ATOM 736 C CA . PRO A 1 94 ? -9.420 -1.372 -3.438 1.00 83.56 94 PRO A CA 1
ATOM 737 C C . PRO A 1 94 ? -9.879 -1.593 -4.885 1.00 83.56 94 PRO A C 1
ATOM 739 O O . PRO A 1 94 ? -10.016 -2.728 -5.330 1.00 83.56 94 PRO A O 1
ATOM 742 N N . ALA A 1 95 ? -10.022 -0.516 -5.663 1.00 72.06 95 ALA A N 1
ATOM 743 C CA . ALA A 1 95 ? -10.423 -0.572 -7.077 1.00 72.06 95 ALA A CA 1
ATOM 744 C C . ALA A 1 95 ? -9.411 -1.290 -8.007 1.00 72.06 95 ALA A C 1
ATOM 746 O O . ALA A 1 95 ? -9.586 -1.328 -9.228 1.00 72.06 95 ALA A O 1
ATOM 747 N N . SER A 1 96 ? -8.333 -1.849 -7.451 1.00 65.75 96 SER A N 1
ATOM 748 C CA . SER A 1 96 ? -7.309 -2.573 -8.192 1.00 65.75 96 SER A CA 1
ATOM 749 C C . SER A 1 96 ? -7.833 -3.936 -8.666 1.00 65.75 96 SER A C 1
ATOM 751 O O . SER A 1 96 ? -8.507 -4.659 -7.942 1.00 65.75 96 SER A O 1
ATOM 753 N N . LYS A 1 97 ? -7.497 -4.315 -9.908 1.00 60.69 97 LYS A N 1
ATOM 754 C CA . LYS A 1 97 ? -8.008 -5.519 -10.605 1.00 60.69 97 LYS A CA 1
ATOM 755 C C . LYS A 1 97 ? -7.571 -6.869 -9.997 1.00 60.69 97 LYS A C 1
ATOM 757 O O . LYS A 1 97 ? -7.814 -7.908 -10.607 1.00 60.69 97 LYS A O 1
ATOM 762 N N . SER A 1 98 ? -6.875 -6.877 -8.859 1.00 65.25 98 SER A N 1
ATOM 763 C CA . SER A 1 98 ? -6.386 -8.108 -8.234 1.00 65.25 98 SER A CA 1
ATOM 764 C C . SER A 1 98 ? -7.341 -8.562 -7.141 1.00 65.25 98 SER A C 1
ATOM 766 O O . SER A 1 98 ? -7.362 -7.997 -6.050 1.00 65.25 98 SER A O 1
ATOM 768 N N . ASN A 1 99 ? -8.080 -9.634 -7.420 1.00 59.56 99 ASN A N 1
ATOM 769 C CA . ASN A 1 99 ? -9.074 -10.179 -6.495 1.00 59.56 99 ASN A CA 1
ATOM 770 C C . ASN A 1 99 ? -8.445 -10.974 -5.330 1.00 59.56 99 ASN A C 1
ATOM 772 O O . ASN A 1 99 ? -9.146 -11.323 -4.387 1.00 59.56 99 ASN A O 1
ATOM 776 N N . LEU A 1 100 ? -7.138 -11.261 -5.381 1.00 80.56 100 LEU A N 1
ATOM 777 C CA . LEU A 1 100 ? -6.421 -12.063 -4.384 1.00 80.56 100 LEU A CA 1
ATOM 778 C C . LEU A 1 100 ? -5.489 -11.171 -3.552 1.00 80.56 100 LEU A C 1
ATOM 780 O O . LEU A 1 100 ? -4.330 -10.949 -3.918 1.00 80.56 100 LEU A O 1
ATOM 784 N N . LEU A 1 101 ? -6.003 -10.644 -2.438 1.00 87.50 101 LEU A N 1
ATOM 785 C CA . LEU A 1 101 ? -5.257 -9.805 -1.497 1.00 87.50 101 LEU A CA 1
ATOM 786 C C . LEU A 1 101 ? -5.261 -10.413 -0.089 1.00 87.50 101 LEU A C 1
ATOM 788 O O . LEU A 1 101 ? -6.263 -10.966 0.358 1.00 87.50 101 LEU A O 1
ATOM 792 N N . LEU A 1 102 ? -4.136 -10.269 0.607 1.00 90.62 102 LEU A N 1
ATOM 793 C CA . LEU A 1 102 ? -4.004 -10.478 2.047 1.00 90.62 102 LEU A CA 1
ATOM 794 C C . LEU A 1 102 ? -4.152 -9.138 2.759 1.00 90.62 102 LEU A C 1
ATOM 796 O O . LEU A 1 102 ? -3.758 -8.103 2.219 1.00 90.62 102 LEU A O 1
ATOM 800 N N . TYR A 1 103 ? -4.689 -9.165 3.975 1.00 92.44 103 TYR A N 1
ATOM 801 C CA . TYR A 1 103 ? -4.999 -7.965 4.744 1.00 92.44 103 TYR A CA 1
ATOM 802 C C . TYR A 1 103 ? -4.322 -7.994 6.106 1.00 92.44 103 TYR A C 1
ATOM 804 O O . TYR A 1 103 ? -4.205 -9.041 6.738 1.00 92.44 103 TYR A O 1
ATOM 812 N N . GLU A 1 104 ? -3.921 -6.816 6.565 1.00 95.06 104 GLU A N 1
ATOM 813 C CA . GLU A 1 104 ? -3.411 -6.603 7.911 1.00 95.06 104 GLU A CA 1
ATOM 814 C C . GLU A 1 104 ? -4.210 -5.489 8.573 1.00 95.06 104 GLU A C 1
ATOM 816 O O . GLU A 1 104 ? -4.411 -4.419 7.991 1.00 95.06 104 GLU A O 1
ATOM 821 N N . VAL A 1 105 ? -4.649 -5.749 9.802 1.00 92.44 105 VAL A N 1
ATOM 822 C CA . VAL A 1 105 ? -5.406 -4.806 10.619 1.00 92.44 105 VAL A CA 1
ATOM 823 C C . VAL A 1 105 ? -4.524 -4.332 11.761 1.00 92.44 105 VAL A C 1
ATOM 825 O O . VAL A 1 105 ? -3.908 -5.130 12.464 1.00 92.44 105 VAL A O 1
ATOM 828 N N . LYS A 1 106 ? -4.494 -3.019 11.965 1.00 93.00 106 LYS A N 1
ATOM 829 C CA . LYS A 1 106 ? -3.804 -2.382 13.078 1.00 93.00 106 LYS A CA 1
ATOM 830 C C . LYS A 1 106 ? -4.800 -1.625 13.938 1.00 93.00 106 LYS A C 1
ATOM 832 O O . LYS A 1 106 ? -5.499 -0.740 13.448 1.00 93.00 106 LYS A O 1
ATOM 837 N N . CYS A 1 107 ? -4.775 -1.920 15.232 1.00 89.00 107 CYS A N 1
ATOM 838 C CA . CYS A 1 107 ? -5.514 -1.198 16.260 1.00 89.00 107 CYS A CA 1
ATOM 839 C C . CYS A 1 107 ? -4.526 -0.423 17.135 1.00 89.00 107 CYS A C 1
ATOM 841 O O . CYS A 1 107 ? -3.492 -0.964 17.527 1.00 89.00 107 CYS A O 1
ATOM 843 N N . PHE A 1 108 ? -4.811 0.841 17.435 1.00 85.88 108 PHE A N 1
ATOM 844 C CA . PHE A 1 108 ? -3.959 1.652 18.305 1.00 85.88 108 PHE A CA 1
ATOM 845 C C . PHE A 1 108 ? -4.755 2.730 19.038 1.00 85.88 108 PHE A C 1
ATOM 847 O O . PHE A 1 108 ? -5.802 3.171 18.575 1.00 85.88 108 PHE A O 1
ATOM 854 N N . THR A 1 109 ? -4.238 3.182 20.178 1.00 85.00 109 THR A N 1
ATOM 855 C CA . THR A 1 109 ? -4.841 4.250 20.980 1.00 85.00 109 THR A CA 1
ATOM 856 C C . THR A 1 109 ? -4.083 5.559 20.810 1.00 85.00 109 THR A C 1
ATOM 858 O O . THR A 1 109 ? -2.853 5.589 20.752 1.00 85.00 109 THR A O 1
ATOM 861 N N . LYS A 1 110 ? -4.813 6.674 20.745 1.00 87.69 110 LYS A N 1
ATOM 862 C CA . LYS A 1 110 ? -4.229 8.020 20.778 1.00 87.69 110 LYS A CA 1
ATOM 863 C C . LYS A 1 110 ? -5.175 8.968 21.504 1.00 87.69 110 LYS A C 1
ATOM 865 O O . LYS A 1 110 ? -6.318 9.114 21.092 1.00 87.69 110 LYS A O 1
ATOM 870 N N . SER A 1 111 ? -4.701 9.601 22.580 1.00 82.50 111 SER A N 1
ATOM 871 C CA . SER A 1 111 ? -5.475 10.581 23.366 1.00 82.50 111 SER A CA 1
ATOM 872 C C . SER A 1 111 ? -6.875 10.069 23.745 1.00 82.50 111 SER A C 1
ATOM 874 O O . SER A 1 111 ? -7.872 10.664 23.355 1.00 82.50 111 SER A O 1
ATOM 876 N N . THR A 1 112 ? -6.922 8.912 24.423 1.00 76.94 112 THR A N 1
ATOM 877 C CA . THR A 1 112 ? -8.138 8.186 24.869 1.00 76.94 112 THR A CA 1
ATOM 878 C C . THR A 1 112 ? -9.122 7.756 23.774 1.00 76.94 112 THR A C 1
ATOM 880 O O . THR A 1 112 ? -10.205 7.274 24.089 1.00 76.94 112 THR A O 1
ATOM 883 N N . LYS A 1 113 ? -8.742 7.872 22.499 1.00 82.19 113 LYS A N 1
ATOM 884 C CA . LYS A 1 113 ? -9.500 7.369 21.349 1.00 82.19 113 LYS A CA 1
ATOM 885 C C . LYS A 1 113 ? -8.863 6.112 20.776 1.00 82.19 113 LYS A C 1
ATOM 887 O O . LYS A 1 113 ? -7.633 5.991 20.771 1.00 82.19 113 LYS A O 1
ATOM 892 N N . ASN A 1 114 ? -9.694 5.194 20.291 1.00 83.81 114 ASN A N 1
ATOM 893 C CA . ASN A 1 114 ? -9.248 3.978 19.621 1.00 83.81 114 ASN A CA 1
ATOM 894 C C . ASN A 1 114 ? -9.332 4.165 18.114 1.00 83.81 114 ASN A C 1
ATOM 896 O O . ASN A 1 114 ? -10.342 4.634 17.599 1.00 83.81 114 ASN A O 1
ATOM 900 N N . PHE A 1 115 ? -8.275 3.765 17.421 1.00 88.25 115 PHE A N 1
ATOM 901 C CA . PHE A 1 115 ? -8.183 3.857 15.979 1.00 88.25 115 PHE A CA 1
ATOM 902 C C . PHE A 1 115 ? -7.941 2.494 15.360 1.00 88.25 115 PHE A C 1
ATOM 904 O O . PHE A 1 115 ? -7.151 1.697 15.875 1.00 88.25 115 PHE A O 1
ATOM 911 N N . GLN A 1 116 ? -8.578 2.264 14.219 1.00 89.88 116 GLN A N 1
ATOM 912 C CA . GLN A 1 116 ? -8.343 1.098 13.383 1.00 89.88 116 GLN A CA 1
ATOM 913 C C . GLN A 1 116 ? -7.878 1.535 11.999 1.00 89.88 116 GLN A C 1
ATOM 915 O O . GLN A 1 116 ? -8.361 2.520 11.441 1.00 89.88 116 GLN A O 1
ATOM 920 N N . GLN A 1 117 ? -6.925 0.796 11.444 1.00 94.56 117 GLN A N 1
ATOM 921 C CA . GLN A 1 117 ? -6.473 0.930 10.066 1.00 94.56 117 GLN A CA 1
ATOM 922 C C . GLN A 1 117 ? -6.328 -0.454 9.451 1.00 94.56 117 GLN A C 1
ATOM 924 O O . GLN A 1 117 ? -5.989 -1.417 10.139 1.00 94.56 117 GLN A O 1
ATOM 929 N N . VAL A 1 118 ? -6.535 -0.534 8.145 1.00 95.31 118 VAL A N 1
ATOM 930 C CA . VAL A 1 118 ? -6.318 -1.752 7.372 1.00 95.31 118 VAL A CA 1
ATOM 931 C C . VAL A 1 118 ? -5.398 -1.447 6.197 1.00 95.31 118 VAL A C 1
ATOM 933 O O . VAL A 1 118 ? -5.434 -0.358 5.623 1.00 95.31 118 VAL A O 1
ATOM 936 N N . ARG A 1 119 ? -4.541 -2.398 5.848 1.00 95.31 119 ARG A N 1
ATOM 937 C CA . ARG A 1 119 ? -3.741 -2.369 4.621 1.00 95.31 119 ARG A CA 1
ATOM 938 C C . ARG A 1 119 ? -3.785 -3.728 3.946 1.00 95.31 119 ARG A C 1
ATOM 940 O O . ARG A 1 119 ? -4.213 -4.707 4.557 1.00 95.31 119 ARG A O 1
ATOM 947 N N . CYS A 1 120 ? -3.335 -3.797 2.701 1.00 92.06 120 CYS A N 1
ATOM 948 C CA . CYS A 1 120 ? -3.329 -5.040 1.947 1.00 92.06 120 CYS A CA 1
ATOM 949 C C . CYS A 1 120 ? -2.038 -5.279 1.164 1.00 92.06 120 CYS A C 1
ATOM 951 O O . CYS A 1 120 ? -1.281 -4.353 0.863 1.00 92.06 120 CYS A O 1
ATOM 953 N N . LYS A 1 121 ? -1.812 -6.543 0.809 1.00 90.12 121 LYS A N 1
ATOM 954 C CA . LYS A 1 121 ? -0.727 -7.016 -0.054 1.00 90.12 121 LYS A CA 1
ATOM 955 C C . LYS A 1 121 ? -1.263 -8.062 -1.029 1.00 90.12 121 LYS A C 1
ATOM 957 O O . LYS A 1 121 ? -2.307 -8.656 -0.784 1.00 90.12 121 LYS A O 1
ATOM 962 N N . ASN A 1 122 ? -0.552 -8.306 -2.127 1.00 86.25 122 ASN A N 1
ATOM 963 C CA . ASN A 1 122 ? -0.822 -9.447 -3.000 1.00 86.25 122 ASN A CA 1
ATOM 964 C C . ASN A 1 122 ? -0.815 -10.765 -2.196 1.00 86.25 122 ASN A C 1
ATOM 966 O O . ASN A 1 122 ? 0.061 -10.970 -1.357 1.00 86.25 122 ASN A O 1
ATOM 970 N N . HIS A 1 123 ? -1.767 -11.658 -2.478 1.00 85.44 123 HIS A N 1
ATOM 971 C CA . HIS A 1 123 ? -1.866 -12.979 -1.854 1.00 85.44 123 HIS A CA 1
ATOM 972 C C . HIS A 1 123 ? -0.641 -13.876 -2.058 1.00 85.44 123 HIS A C 1
ATOM 974 O O . HIS A 1 123 ? -0.342 -14.716 -1.221 1.00 85.44 123 HIS A O 1
ATOM 980 N N . GLN A 1 124 ? 0.092 -13.703 -3.154 1.00 84.50 124 GLN A N 1
ATOM 981 C CA . GLN A 1 124 ? 1.354 -14.410 -3.386 1.00 84.50 124 GLN A CA 1
ATOM 982 C C . GLN A 1 124 ? 2.512 -13.852 -2.542 1.00 84.50 124 GLN A C 1
ATOM 984 O O . GLN A 1 124 ? 3.649 -14.264 -2.732 1.00 84.50 124 GLN A O 1
ATOM 989 N N . GLU A 1 125 ? 2.246 -12.866 -1.679 1.00 82.50 125 GLU A N 1
ATOM 990 C CA . GLU A 1 125 ? 3.219 -12.150 -0.847 1.00 82.50 125 GLU A CA 1
ATOM 991 C C . GLU A 1 125 ? 4.351 -11.457 -1.621 1.00 82.50 125 GLU A C 1
ATOM 993 O O . GLU A 1 125 ? 5.280 -10.916 -1.019 1.00 82.50 125 GLU A O 1
ATOM 998 N N . LEU A 1 126 ? 4.245 -11.389 -2.947 1.00 87.69 126 LEU A N 1
ATOM 999 C CA . LEU A 1 126 ? 5.100 -10.582 -3.808 1.00 87.69 126 LEU A CA 1
ATOM 1000 C C . LEU A 1 126 ? 4.686 -9.109 -3.749 1.00 87.69 126 LEU A C 1
ATOM 1002 O O . LEU A 1 126 ? 3.569 -8.765 -3.344 1.00 87.69 126 LEU A O 1
ATOM 1006 N N . GLY A 1 127 ? 5.594 -8.227 -4.150 1.00 89.50 127 GLY A N 1
ATOM 1007 C CA . GLY A 1 127 ? 5.327 -6.797 -4.146 1.00 89.50 127 GLY A CA 1
ATOM 1008 C C . GLY A 1 127 ? 5.425 -6.158 -2.764 1.00 89.50 127 GLY A C 1
ATOM 1009 O O . GLY A 1 127 ? 5.960 -6.709 -1.794 1.00 89.50 127 GLY A O 1
ATOM 1010 N N . LEU A 1 128 ? 4.881 -4.952 -2.690 1.00 92.00 128 LEU A N 1
ATOM 1011 C CA . LEU A 1 128 ? 4.909 -4.085 -1.524 1.00 92.00 128 LEU A CA 1
ATOM 1012 C C . LEU A 1 128 ? 3.541 -4.058 -0.839 1.00 92.00 128 LEU A C 1
ATOM 1014 O O . LEU A 1 128 ? 2.502 -4.295 -1.455 1.00 92.00 128 LEU A O 1
ATOM 1018 N N . TRP A 1 129 ? 3.543 -3.734 0.452 1.00 94.62 129 TRP A N 1
ATOM 1019 C CA . TRP A 1 129 ? 2.315 -3.401 1.169 1.00 94.62 129 TRP A CA 1
ATOM 1020 C C . TRP A 1 129 ? 1.713 -2.103 0.631 1.00 94.62 129 TRP A C 1
ATOM 1022 O O . TRP A 1 129 ? 2.447 -1.154 0.335 1.00 94.62 129 TRP A O 1
ATOM 1032 N N . SER A 1 130 ? 0.382 -2.037 0.573 1.00 94.00 130 SER A N 1
ATOM 1033 C CA . SER A 1 130 ? -0.322 -0.771 0.386 1.00 94.00 130 SER A CA 1
ATOM 1034 C C . SER A 1 130 ? 0.026 0.207 1.510 1.00 94.00 130 SER A C 1
ATOM 1036 O O . SER A 1 130 ? 0.518 -0.173 2.582 1.00 94.00 130 SER A O 1
ATOM 1038 N N . ASP A 1 131 ? -0.296 1.479 1.293 1.00 95.81 131 ASP A N 1
ATOM 1039 C CA . ASP A 1 131 ? -0.399 2.402 2.420 1.00 95.81 131 ASP A CA 1
ATOM 1040 C C . ASP A 1 131 ? -1.503 1.935 3.383 1.00 95.81 131 ASP A C 1
ATOM 1042 O O . ASP A 1 131 ? -2.336 1.083 3.052 1.00 95.81 131 ASP A O 1
ATOM 1046 N N . TRP A 1 132 ? -1.490 2.461 4.604 1.00 96.50 132 TRP A N 1
ATOM 1047 C CA . TRP A 1 132 ? -2.594 2.248 5.534 1.00 96.50 132 TRP A CA 1
ATOM 1048 C C . TRP A 1 132 ? -3.827 3.027 5.075 1.00 96.50 132 TRP A C 1
ATOM 1050 O O . TRP A 1 132 ? -3.703 4.155 4.593 1.00 96.50 132 TRP A O 1
ATOM 1060 N N . SER A 1 133 ? -5.014 2.455 5.280 1.00 95.19 133 SER A N 1
ATOM 1061 C CA . SER A 1 133 ? -6.278 3.176 5.130 1.00 95.19 133 SER A CA 1
ATOM 1062 C C . SER A 1 133 ? -6.320 4.407 6.036 1.00 95.19 133 SER A C 1
ATOM 1064 O O . SER A 1 133 ? -5.589 4.508 7.031 1.00 95.19 133 SER A O 1
ATOM 1066 N N . SER A 1 134 ? -7.234 5.333 5.751 1.00 93.62 134 SER A N 1
ATOM 1067 C CA . SER A 1 134 ? -7.569 6.385 6.711 1.00 93.62 134 SER A CA 1
ATOM 1068 C C . SER A 1 134 ? -7.957 5.757 8.060 1.00 93.62 134 SER A C 1
ATOM 1070 O O . SER A 1 134 ? -8.638 4.725 8.072 1.00 93.62 134 SER A O 1
ATOM 1072 N N . PRO A 1 135 ? -7.498 6.323 9.190 1.00 92.69 135 PRO A N 1
ATOM 1073 C CA . PRO A 1 135 ? -7.804 5.781 10.503 1.00 92.69 135 PRO A CA 1
ATOM 1074 C C . PRO A 1 135 ? -9.285 5.976 10.823 1.00 92.69 135 PRO A C 1
ATOM 1076 O O . PRO A 1 135 ? -9.797 7.093 10.754 1.00 92.69 135 PRO A O 1
ATOM 1079 N N . PHE A 1 136 ? -9.960 4.894 11.195 1.00 89.06 136 PHE A N 1
ATOM 1080 C CA . PHE A 1 136 ? -11.319 4.943 11.719 1.00 89.06 136 PHE A CA 1
ATOM 1081 C C . PHE A 1 136 ? -11.260 5.241 13.216 1.00 89.06 136 PHE A C 1
ATOM 1083 O O . PHE A 1 136 ? -10.549 4.538 13.928 1.00 89.06 136 PHE A O 1
ATOM 1090 N N . ASN A 1 137 ? -11.954 6.282 13.685 1.00 87.44 137 ASN A N 1
ATOM 1091 C CA . ASN A 1 137 ? -12.076 6.574 15.113 1.00 87.44 137 ASN A CA 1
ATOM 1092 C C . ASN A 1 137 ? -13.272 5.815 15.687 1.00 87.44 137 ASN A C 1
ATOM 1094 O O . ASN A 1 137 ? -14.410 6.113 15.334 1.00 87.44 137 ASN A O 1
ATOM 1098 N N . MET A 1 138 ? -13.013 4.893 16.605 1.00 74.31 138 MET A N 1
ATOM 1099 C CA . MET A 1 138 ? -14.047 4.279 17.421 1.00 74.31 138 MET A CA 1
ATOM 1100 C C . MET A 1 138 ? -14.207 5.092 18.707 1.00 74.31 138 MET A C 1
ATOM 1102 O O . MET A 1 138 ? -13.421 4.951 19.653 1.00 74.31 138 MET A O 1
ATOM 1106 N N . ASP A 1 139 ? -15.240 5.932 18.750 1.00 68.62 139 ASP A N 1
ATOM 1107 C CA . ASP A 1 139 ? -15.671 6.570 19.989 1.00 68.62 139 ASP A CA 1
ATOM 1108 C C . ASP A 1 139 ? -16.412 5.524 20.837 1.00 68.62 139 ASP A C 1
ATOM 1110 O O . ASP A 1 139 ? -17.588 5.235 20.647 1.00 68.62 139 ASP A O 1
ATOM 1114 N N . LEU A 1 140 ? -15.699 4.931 21.799 1.00 60.59 140 LEU A N 1
ATOM 1115 C CA . LEU A 1 140 ? -16.251 3.957 22.754 1.00 60.59 140 LEU A CA 1
ATOM 1116 C C . LEU A 1 140 ? -17.344 4.537 23.678 1.00 60.59 140 LEU A C 1
ATOM 1118 O O . LEU A 1 140 ? -17.886 3.801 24.502 1.00 60.59 140 LEU A O 1
ATOM 1122 N N . GLN A 1 141 ? -17.644 5.839 23.585 1.00 53.16 141 GLN A N 1
ATOM 1123 C CA . GLN A 1 141 ? -18.594 6.519 24.468 1.00 53.16 141 GLN A CA 1
ATOM 1124 C C . GLN A 1 141 ? -20.047 6.081 24.257 1.00 53.16 141 GLN A C 1
ATOM 1126 O O . GLN A 1 141 ? -20.818 6.176 25.206 1.00 53.16 141 GLN A O 1
ATOM 1131 N N . ASP A 1 142 ? -20.405 5.533 23.093 1.00 47.66 142 ASP A N 1
ATOM 1132 C CA . ASP A 1 142 ? -21.808 5.216 22.805 1.00 47.66 142 ASP A CA 1
ATOM 1133 C C . ASP A 1 142 ? -22.237 3.772 23.123 1.00 47.66 142 ASP A C 1
ATOM 1135 O O . ASP A 1 142 ? -23.433 3.497 23.077 1.00 47.66 142 ASP A O 1
ATOM 1139 N N . VAL A 1 143 ? -21.337 2.827 23.464 1.00 52.09 143 VAL A N 1
ATOM 1140 C CA . VAL A 1 143 ? -21.756 1.402 23.602 1.00 52.09 143 VAL A CA 1
ATOM 1141 C C . VAL A 1 143 ? -21.052 0.577 24.700 1.00 52.09 143 VAL A C 1
ATOM 1143 O O . VAL A 1 143 ? -21.430 -0.566 24.922 1.00 52.09 143 VAL A O 1
ATOM 1146 N N . MET A 1 144 ? -20.087 1.102 25.465 1.00 54.53 144 MET A N 1
ATOM 1147 C CA . MET A 1 144 ? -19.457 0.326 26.555 1.00 54.53 144 MET A CA 1
ATOM 1148 C C . MET A 1 144 ? -19.706 0.972 27.923 1.00 54.53 144 MET A C 1
ATOM 1150 O O . MET A 1 144 ? -18.877 1.735 28.422 1.00 54.53 144 MET A O 1
ATOM 1154 N N . TYR A 1 145 ? -20.834 0.654 28.567 1.00 51.66 145 TYR A N 1
ATOM 1155 C 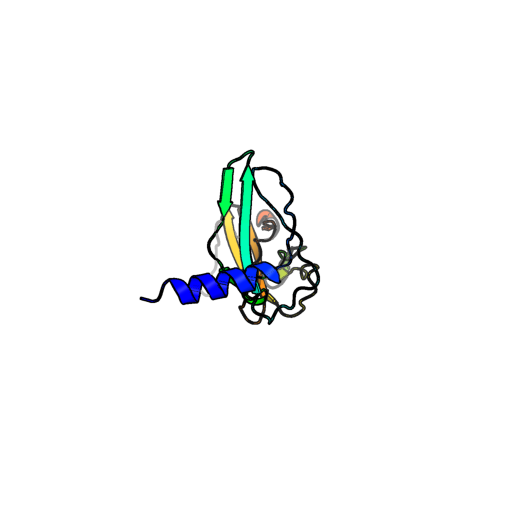CA . TYR A 1 145 ? -20.993 0.951 29.993 1.00 51.66 145 TYR A CA 1
ATOM 1156 C C . TYR A 1 145 ? -20.129 -0.020 30.805 1.00 51.66 145 TYR A C 1
ATOM 1158 O O . TYR A 1 145 ? -20.551 -1.122 31.147 1.00 51.66 145 TYR A O 1
ATOM 1166 N N . PHE A 1 146 ? -18.907 0.402 31.126 1.00 57.41 146 PHE A N 1
ATOM 1167 C CA . PHE A 1 146 ? -18.126 -0.200 32.201 1.00 57.41 146 PHE A CA 1
ATOM 1168 C C . PHE A 1 146 ? -18.411 0.576 33.495 1.00 57.41 146 PHE A C 1
ATOM 1170 O O . PHE A 1 146 ? -17.902 1.689 33.658 1.00 57.41 146 PHE A O 1
ATOM 1177 N N . PRO A 1 147 ? -19.235 0.047 34.415 1.00 49.12 147 PRO A N 1
ATOM 1178 C CA . PRO A 1 147 ? -19.490 0.699 35.692 1.00 49.12 147 PRO A CA 1
ATOM 1179 C C . PRO A 1 147 ? -18.179 0.921 36.451 1.00 49.12 147 PRO A C 1
ATOM 1181 O O . PRO A 1 147 ? -17.378 0.004 36.624 1.00 49.12 147 PRO A O 1
ATOM 1184 N N . SER A 1 148 ? -17.977 2.139 36.956 1.00 48.00 148 SER A N 1
ATOM 1185 C CA . SER A 1 148 ? -16.775 2.508 37.717 1.00 48.00 148 SER A CA 1
ATOM 1186 C C . SER A 1 148 ? -16.661 1.778 39.062 1.00 48.00 148 SER A C 1
ATOM 1188 O O . SER A 1 148 ? -15.572 1.695 39.629 1.00 48.00 148 SER A O 1
ATOM 1190 N N . LYS A 1 149 ? -17.775 1.240 39.576 1.00 65.56 149 LYS A N 1
ATOM 1191 C CA . LYS A 1 149 ? -17.848 0.369 40.754 1.00 65.56 149 LYS A CA 1
ATOM 1192 C C . LYS A 1 149 ? -18.917 -0.697 40.535 1.00 65.56 149 LYS A C 1
ATOM 1194 O O . LYS A 1 149 ? -20.024 -0.376 40.112 1.00 65.56 149 LYS A O 1
ATOM 1199 N N . LEU A 1 150 ? -18.596 -1.941 40.878 1.00 64.06 150 LEU A N 1
ATOM 1200 C CA . LEU A 1 150 ? -19.519 -3.072 40.846 1.00 64.06 150 LEU A CA 1
ATOM 1201 C C . LEU A 1 150 ? -19.649 -3.676 42.239 1.00 64.06 150 LEU A C 1
ATOM 1203 O O . LEU A 1 150 ? -18.651 -3.995 42.882 1.00 64.06 150 LEU A O 1
ATOM 1207 N N . LEU A 1 151 ? -20.891 -3.839 42.682 1.00 70.69 151 LEU A N 1
ATOM 1208 C CA . LEU A 1 151 ? -21.254 -4.644 43.841 1.00 70.69 151 LEU A CA 1
ATOM 1209 C C . LEU A 1 151 ? -21.842 -5.948 43.309 1.00 70.69 151 LEU A C 1
ATOM 1211 O O . LEU A 1 151 ? -22.795 -5.922 42.534 1.00 70.69 151 LEU A O 1
ATOM 1215 N N . ALA A 1 152 ? -21.265 -7.076 43.709 1.00 77.81 152 ALA A N 1
ATOM 1216 C CA . ALA A 1 152 ? -21.751 -8.396 43.338 1.00 77.81 152 ALA A CA 1
ATOM 1217 C C . ALA A 1 152 ? -21.712 -9.332 44.545 1.00 77.81 152 ALA A C 1
ATOM 1219 O O . ALA A 1 152 ? -20.823 -9.242 45.393 1.00 77.81 152 ALA A O 1
ATOM 1220 N N . SER A 1 153 ? -22.685 -10.236 44.613 1.00 79.94 153 SER A N 1
ATOM 1221 C CA . SER A 1 153 ? -22.762 -11.266 45.647 1.00 79.94 153 SER A CA 1
ATOM 1222 C C . SER A 1 153 ? -21.679 -12.325 45.429 1.00 79.94 153 SER A C 1
ATOM 1224 O O . SER A 1 153 ? -21.292 -12.604 44.289 1.00 79.94 153 SER A O 1
ATOM 1226 N N . VAL A 1 154 ? -21.221 -12.966 46.506 1.00 68.94 154 VAL A N 1
ATOM 1227 C CA . VAL A 1 154 ? -20.267 -14.085 46.425 1.00 68.94 154 VAL A CA 1
ATOM 1228 C C . VAL A 1 154 ? -20.829 -15.183 45.512 1.00 68.94 154 VAL A C 1
ATOM 1230 O O . VAL A 1 154 ? -21.961 -15.620 45.693 1.00 68.94 154 VAL A O 1
ATOM 1233 N N . GLY A 1 155 ? -20.043 -15.605 44.515 1.00 80.81 155 GLY A N 1
ATOM 1234 C CA . GLY A 1 155 ? -20.435 -16.618 43.525 1.00 80.81 155 GLY A CA 1
ATOM 1235 C C . GLY A 1 155 ? -21.102 -16.075 42.253 1.00 80.81 155 GLY A C 1
ATOM 1236 O O . GLY A 1 155 ? -21.408 -16.855 41.354 1.00 80.81 155 GLY A O 1
ATOM 1237 N N . THR A 1 156 ? -21.297 -14.758 42.133 1.00 74.31 156 THR A N 1
ATOM 1238 C CA . THR A 1 156 ? -21.874 -14.155 40.920 1.00 74.31 156 THR A CA 1
ATOM 1239 C C . THR A 1 156 ? -20.852 -14.143 39.787 1.00 74.31 156 THR A C 1
ATOM 1241 O O . THR A 1 156 ? -19.754 -13.605 39.936 1.00 74.31 156 THR A O 1
ATOM 1244 N N . LYS A 1 157 ? -21.218 -14.700 38.628 1.00 66.06 157 LYS A N 1
ATOM 1245 C CA . LYS A 1 157 ? -20.416 -14.595 37.408 1.00 66.06 157 LYS A CA 1
ATOM 1246 C C . LYS A 1 157 ? -20.728 -13.261 36.732 1.00 66.06 157 LYS A C 1
ATOM 1248 O O . LYS A 1 157 ? -21.857 -13.044 36.306 1.00 66.06 157 LYS A O 1
ATOM 1253 N N . ILE A 1 158 ? -19.738 -12.378 36.662 1.00 65.50 158 ILE A N 1
ATOM 1254 C CA . ILE A 1 158 ? -19.854 -11.087 35.978 1.00 65.50 158 ILE A CA 1
ATOM 1255 C C . ILE A 1 158 ? -19.207 -11.225 34.600 1.00 65.50 158 ILE A C 1
ATOM 1257 O O . ILE A 1 158 ? -18.053 -11.641 34.498 1.00 65.50 158 ILE A O 1
ATOM 1261 N N . SER A 1 159 ? -19.947 -10.877 33.556 1.00 61.97 159 SER A N 1
ATOM 1262 C CA . SER A 1 159 ? -19.463 -10.747 32.180 1.00 61.97 159 SER A CA 1
ATOM 1263 C C . SER A 1 159 ? -19.933 -9.408 31.619 1.00 61.97 159 SER A C 1
ATOM 1265 O O . SER A 1 159 ? -21.028 -8.967 31.970 1.00 61.97 159 SER A O 1
ATOM 1267 N N . PHE A 1 160 ? -19.104 -8.786 30.783 1.00 61.28 160 PHE A N 1
ATOM 1268 C CA . PHE A 1 160 ? -19.415 -7.569 30.032 1.00 61.28 160 PHE A CA 1
ATOM 1269 C C . PHE A 1 160 ? -19.570 -7.918 28.560 1.00 61.28 160 PHE A C 1
ATOM 1271 O O . PHE A 1 160 ? -18.804 -8.807 28.115 1.00 61.28 160 PHE A O 1
#